Protein AF-A0A966RIJ2-F1 (afdb_monomer_lite)

pLDDT: mean 83.02, std 17.18, range [40.94, 97.5]

Foldseek 3Di:
DDWQKWFFFADPDPPTDGPDIDTAPFDWDWDDDDDQWTWIAGPVGDIGITGNVSVVVNVVVVVD

Structure (mmCIF, N/CA/C/O backbone):
data_AF-A0A966RIJ2-F1
#
_entry.id   AF-A0A966RIJ2-F1
#
loop_
_atom_site.group_PDB
_atom_site.id
_atom_site.type_symbol
_atom_site.label_atom_id
_atom_site.label_alt_id
_atom_site.label_comp_id
_atom_site.label_asym_id
_atom_site.label_entity_id
_atom_site.label_seq_id
_atom_site.pdbx_PDB_ins_code
_atom_site.Cartn_x
_atom_site.Cartn_y
_atom_site.Cartn_z
_atom_site.occupancy
_atom_site.B_iso_or_equiv
_atom_site.auth_seq_id
_atom_site.auth_comp_id
_atom_site.auth_asym_id
_atom_site.auth_atom_id
_atom_site.pdbx_PDB_model_num
ATOM 1 N N . MET A 1 1 ? -4.972 -6.965 23.333 1.00 40.94 1 MET A N 1
ATOM 2 C CA . MET A 1 1 ? -5.500 -7.004 21.955 1.00 40.94 1 MET A CA 1
ATOM 3 C C . MET A 1 1 ? -4.507 -6.244 21.097 1.00 40.94 1 MET A C 1
ATOM 5 O O . MET A 1 1 ? -4.284 -5.080 21.389 1.00 40.94 1 MET A O 1
ATOM 9 N N . PHE A 1 2 ? -3.830 -6.898 20.155 1.00 45.38 2 PHE A N 1
ATOM 10 C CA . PHE A 1 2 ? -2.910 -6.217 19.238 1.00 45.38 2 PHE A CA 1
ATOM 11 C C . PHE A 1 2 ? -3.668 -5.941 17.940 1.00 45.38 2 PHE A C 1
ATOM 13 O O . PHE A 1 2 ? -4.166 -6.882 17.328 1.00 45.38 2 PHE A O 1
ATOM 20 N N . SER A 1 3 ? -3.808 -4.671 17.559 1.00 56.12 3 SER A N 1
ATOM 21 C CA . SER A 1 3 ? -4.330 -4.293 16.247 1.00 56.12 3 SER A CA 1
ATOM 22 C C . SER A 1 3 ? -3.231 -4.496 15.212 1.00 56.12 3 SER A C 1
ATOM 24 O O . SER A 1 3 ? -2.109 -4.011 15.378 1.00 56.12 3 SER A O 1
ATOM 26 N N . LYS A 1 4 ? -3.539 -5.239 14.149 1.00 74.38 4 LYS A N 1
ATOM 27 C CA . LYS A 1 4 ? -2.622 -5.391 13.023 1.00 74.38 4 LYS A CA 1
ATOM 28 C C . LYS A 1 4 ? -2.521 -4.050 12.306 1.00 74.38 4 LYS A C 1
ATOM 30 O O . LYS A 1 4 ? -3.543 -3.428 12.005 1.00 74.38 4 LYS A O 1
ATOM 35 N N . GLN A 1 5 ? -1.293 -3.604 12.096 1.00 84.06 5 GLN A N 1
ATOM 36 C CA . GLN A 1 5 ? -0.976 -2.316 11.502 1.00 84.06 5 GLN A CA 1
ATOM 37 C C . GLN A 1 5 ? -0.012 -2.521 10.344 1.00 84.06 5 GLN A C 1
ATOM 39 O O . GLN A 1 5 ? 0.811 -3.435 10.388 1.00 84.06 5 GLN A O 1
ATOM 44 N N . ILE A 1 6 ? -0.179 -1.715 9.301 1.00 89.44 6 ILE A N 1
ATOM 45 C CA . ILE A 1 6 ? 0.644 -1.763 8.092 1.00 89.44 6 ILE A CA 1
ATOM 46 C 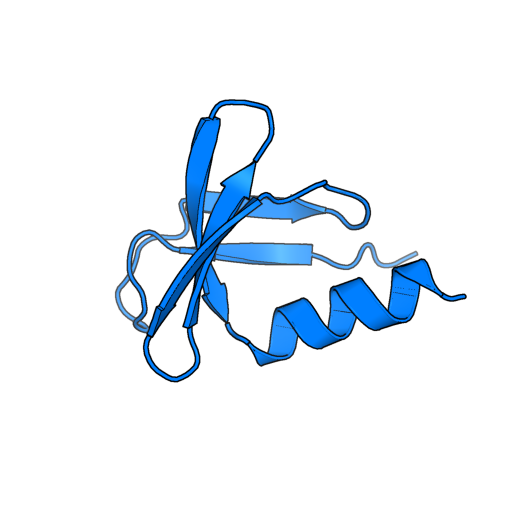C . ILE A 1 6 ? 1.093 -0.357 7.780 1.00 89.44 6 ILE A C 1
ATOM 48 O O . ILE A 1 6 ? 0.263 0.538 7.621 1.00 89.44 6 ILE A O 1
ATOM 52 N N . ASP A 1 7 ? 2.397 -0.188 7.683 1.00 93.00 7 ASP A N 1
ATOM 53 C CA . ASP A 1 7 ? 3.007 1.095 7.402 1.00 93.00 7 ASP A CA 1
ATOM 54 C C . ASP A 1 7 ? 2.992 1.373 5.901 1.00 93.00 7 ASP A C 1
ATOM 56 O O . ASP A 1 7 ? 3.317 0.514 5.079 1.00 93.00 7 ASP A O 1
ATOM 60 N N . VAL A 1 8 ? 2.583 2.587 5.544 1.00 94.88 8 VAL A N 1
ATOM 61 C CA . VAL A 1 8 ? 2.502 3.060 4.165 1.00 94.88 8 VAL A CA 1
ATOM 62 C C . VAL A 1 8 ? 3.594 4.087 3.930 1.00 94.88 8 VAL A C 1
ATOM 64 O O . VAL A 1 8 ? 3.679 5.096 4.629 1.00 94.88 8 VAL A O 1
ATOM 67 N N . TRP A 1 9 ? 4.411 3.834 2.918 1.00 97.31 9 TRP A N 1
ATOM 68 C CA . TRP A 1 9 ? 5.650 4.548 2.644 1.00 97.31 9 TRP A CA 1
ATOM 69 C C . TRP A 1 9 ? 5.518 5.441 1.410 1.00 97.31 9 TR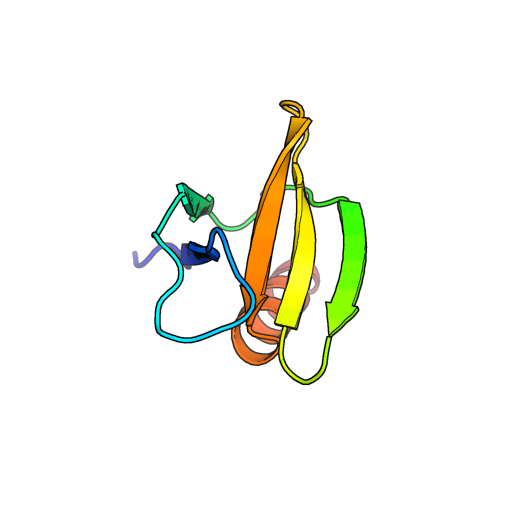P A C 1
ATOM 71 O O . TRP A 1 9 ? 4.726 5.163 0.505 1.00 97.31 9 TRP A O 1
ATOM 81 N N . SER A 1 10 ? 6.298 6.517 1.346 1.00 97.50 10 SER A N 1
ATOM 82 C CA . SER A 1 10 ? 6.297 7.425 0.192 1.00 97.50 10 SER A CA 1
ATOM 83 C C . SER A 1 10 ? 6.906 6.800 -1.065 1.00 97.50 10 SER A C 1
ATOM 85 O O . SER A 1 10 ? 6.490 7.123 -2.179 1.00 97.50 10 SER A O 1
ATOM 87 N N . GLU A 1 11 ? 7.829 5.854 -0.893 1.00 96.94 11 GLU A N 1
ATOM 88 C CA . GLU A 1 11 ? 8.571 5.196 -1.966 1.00 96.94 11 GLU A CA 1
ATOM 89 C C . GLU A 1 11 ? 8.640 3.674 -1.758 1.00 96.94 11 GLU A C 1
ATOM 91 O O . GLU A 1 11 ? 8.605 3.206 -0.618 1.00 96.94 11 GLU A O 1
ATOM 96 N N . PRO A 1 12 ? 8.788 2.879 -2.836 1.00 95.56 12 PRO A N 1
ATOM 97 C CA . PRO A 1 12 ? 8.922 1.425 -2.765 1.00 95.56 12 PRO A CA 1
ATOM 98 C C . PRO A 1 12 ? 10.356 1.004 -2.405 1.00 95.56 12 PRO A C 1
ATOM 100 O O . PRO A 1 12 ? 11.00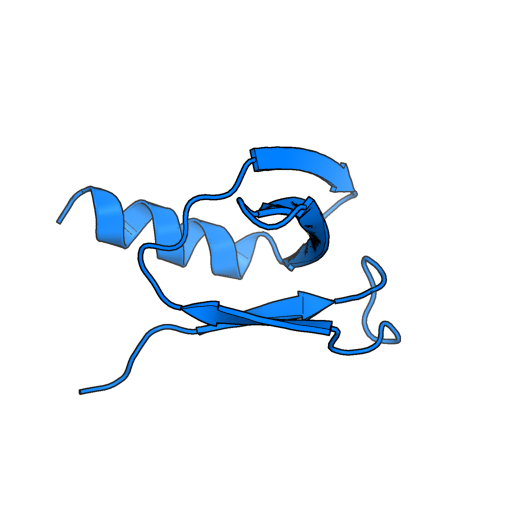0 0.229 -3.112 1.00 95.56 12 PRO A O 1
ATOM 103 N N . ASN A 1 13 ? 10.908 1.560 -1.329 1.00 92.12 13 ASN A N 1
ATOM 104 C CA . ASN A 1 13 ? 12.262 1.265 -0.873 1.00 92.12 13 ASN A CA 1
ATOM 105 C C . ASN A 1 13 ? 12.401 1.511 0.642 1.00 92.12 13 ASN A C 1
ATOM 107 O O . ASN A 1 13 ? 11.472 1.951 1.311 1.00 92.12 13 ASN A O 1
ATOM 111 N N . THR A 1 14 ? 13.573 1.210 1.202 1.00 84.88 14 THR A N 1
ATOM 112 C CA . THR A 1 14 ? 13.835 1.363 2.646 1.00 84.88 14 THR A CA 1
ATOM 113 C C . THR A 1 14 ? 14.232 2.782 3.069 1.00 84.88 14 THR A C 1
ATOM 115 O O . THR A 1 14 ? 14.590 2.981 4.224 1.00 84.88 14 THR A O 1
ATOM 118 N N . GLN A 1 15 ? 14.255 3.733 2.138 1.00 93.50 15 GLN A N 1
ATOM 119 C CA . GLN A 1 15 ? 14.5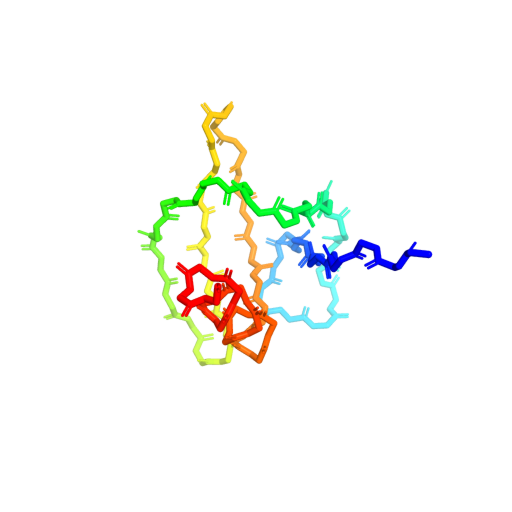68 5.150 2.357 1.00 93.50 15 GLN A CA 1
ATOM 120 C C . GLN A 1 15 ? 13.320 6.043 2.273 1.00 93.50 15 GLN A C 1
ATOM 122 O O . GLN A 1 15 ? 13.406 7.226 2.591 1.00 93.50 15 GLN A O 1
ATOM 127 N N . GLY A 1 16 ? 12.175 5.490 1.857 1.00 92.62 16 GLY A N 1
ATOM 128 C CA . GLY A 1 16 ? 10.903 6.195 1.842 1.00 92.62 16 GLY A CA 1
ATOM 129 C C . GLY A 1 16 ? 10.507 6.667 3.239 1.00 92.62 16 GLY A C 1
ATOM 130 O O . GLY A 1 16 ? 10.823 6.042 4.252 1.00 92.62 16 GLY A O 1
ATOM 131 N N . GLU A 1 17 ? 9.781 7.773 3.291 1.00 96.88 17 GLU A N 1
ATOM 132 C CA . GLU A 1 17 ? 9.220 8.299 4.529 1.00 96.88 17 GLU A CA 1
ATOM 133 C C . GLU A 1 17 ? 7.936 7.544 4.879 1.00 96.88 17 GLU A C 1
ATOM 135 O O . GLU A 1 17 ? 7.145 7.199 3.996 1.00 96.88 17 GLU A O 1
ATOM 140 N N . LEU A 1 18 ? 7.704 7.312 6.172 1.00 95.81 18 LEU A N 1
ATOM 141 C CA . LEU A 1 18 ? 6.427 6.796 6.656 1.00 95.81 18 LEU A CA 1
ATOM 142 C C . LEU A 1 18 ? 5.354 7.880 6.488 1.00 95.81 18 LEU A C 1
ATOM 144 O O . LEU A 1 18 ? 5.417 8.920 7.140 1.00 95.81 18 LEU A O 1
ATOM 148 N N . LEU A 1 19 ? 4.357 7.629 5.640 1.00 96.06 19 LEU A N 1
ATOM 149 C CA . LEU A 1 19 ? 3.260 8.563 5.388 1.00 96.06 19 LEU A CA 1
ATOM 150 C C . LEU A 1 19 ? 2.138 8.401 6.414 1.00 96.06 19 LEU A C 1
ATOM 152 O O . LEU A 1 19 ? 1.657 9.378 6.985 1.00 96.06 19 LEU A O 1
ATOM 156 N N . PHE A 1 20 ? 1.684 7.164 6.609 1.00 94.56 20 PHE A N 1
ATOM 157 C CA . PHE A 1 20 ? 0.616 6.814 7.541 1.00 94.56 20 PHE A CA 1
ATOM 158 C C . PHE A 1 20 ? 0.598 5.308 7.798 1.00 94.56 20 PHE A C 1
ATOM 160 O O . PHE A 1 20 ? 1.191 4.528 7.057 1.00 94.56 20 PHE A O 1
ATOM 167 N N . THR A 1 21 ? -0.141 4.902 8.825 1.00 92.31 21 THR A N 1
ATOM 168 C CA . THR A 1 21 ? -0.335 3.495 9.172 1.00 92.31 21 THR A CA 1
ATOM 169 C C . THR A 1 21 ? -1.791 3.111 8.942 1.00 92.31 21 THR A C 1
ATOM 171 O O . THR A 1 21 ? -2.719 3.800 9.371 1.00 92.31 21 THR A O 1
ATOM 174 N N . LEU A 1 22 ? -2.007 1.998 8.250 1.00 88.50 22 LEU A N 1
ATOM 175 C CA . LEU A 1 22 ? -3.318 1.390 8.086 1.00 88.50 22 LEU A CA 1
ATOM 176 C C . LEU A 1 22 ? -3.657 0.538 9.296 1.00 88.50 22 LEU A C 1
ATOM 178 O O . LEU A 1 22 ? -2.849 -0.269 9.753 1.00 88.50 22 LEU A O 1
ATOM 182 N N . HIS A 1 23 ? -4.904 0.642 9.737 1.00 84.94 23 HIS A N 1
ATOM 183 C CA . HIS A 1 23 ? -5.499 -0.333 10.634 1.00 84.94 23 HIS A CA 1
ATOM 184 C C . HIS A 1 23 ? -6.233 -1.407 9.834 1.00 84.94 23 HIS A C 1
ATOM 186 O O . HIS A 1 23 ? -6.763 -1.158 8.744 1.00 84.94 23 HIS A O 1
ATOM 192 N N . GLU A 1 24 ? -6.287 -2.603 10.407 1.00 76.75 24 GLU A N 1
ATOM 193 C CA . GLU A 1 24 ? -7.119 -3.696 9.918 1.00 76.75 24 GLU A CA 1
ATOM 194 C C . GLU A 1 24 ? -8.547 -3.236 9.566 1.00 76.75 24 GLU A C 1
ATOM 196 O O . GLU A 1 24 ? -9.151 -2.421 10.261 1.00 76.75 24 GLU A O 1
ATOM 201 N N . GLY A 1 25 ? -9.080 -3.755 8.457 1.00 77.50 25 GLY A N 1
ATOM 202 C CA . GLY A 1 25 ? -10.408 -3.396 7.951 1.00 77.50 25 GLY A CA 1
ATOM 203 C C . GLY A 1 25 ? -10.446 -2.147 7.063 1.00 77.50 25 GLY A C 1
ATOM 204 O O . GLY A 1 25 ? -11.482 -1.876 6.452 1.00 77.50 25 GLY A O 1
ATOM 205 N N . THR A 1 26 ? -9.336 -1.412 6.920 1.00 85.69 26 THR A N 1
ATOM 206 C CA . THR A 1 26 ? -9.266 -0.290 5.972 1.00 85.69 26 THR A CA 1
ATOM 207 C C . THR A 1 26 ? -9.371 -0.799 4.535 1.00 85.69 26 THR A C 1
ATOM 209 O O . THR A 1 26 ? -8.583 -1.637 4.097 1.00 85.69 26 THR A O 1
ATOM 212 N N . LYS A 1 27 ? -10.349 -0.284 3.781 1.00 85.12 27 LYS A N 1
ATOM 213 C CA . LYS A 1 27 ? -10.480 -0.584 2.351 1.00 85.12 27 LYS A CA 1
ATOM 214 C C . LYS A 1 27 ? -9.400 0.150 1.563 1.00 85.12 27 LYS A C 1
ATOM 216 O O . LYS A 1 27 ? -9.199 1.348 1.757 1.00 85.12 27 LYS A O 1
ATOM 221 N N . ILE A 1 28 ? -8.770 -0.577 0.648 1.00 90.88 28 ILE A N 1
ATOM 222 C CA . ILE A 1 28 ? -7.722 -0.074 -0.237 1.00 90.88 28 ILE A CA 1
ATOM 223 C C . ILE A 1 28 ? -8.108 -0.327 -1.696 1.00 90.88 28 ILE A C 1
ATOM 225 O O . ILE A 1 28 ? -8.735 -1.338 -2.021 1.00 90.88 28 ILE A O 1
ATOM 229 N N . GLU A 1 29 ? -7.713 0.588 -2.566 1.00 92.00 29 GLU A N 1
ATOM 230 C CA . GLU A 1 29 ? -7.664 0.422 -4.012 1.00 92.00 29 GLU A CA 1
ATOM 231 C C . GLU A 1 29 ? -6.221 0.115 -4.416 1.00 92.00 29 GLU A C 1
ATOM 233 O O . GLU A 1 29 ? -5.278 0.700 -3.882 1.00 92.00 29 GLU A O 1
ATOM 238 N N . TRP A 1 30 ? -6.056 -0.815 -5.350 1.00 92.12 30 TRP A N 1
ATOM 239 C CA . TRP A 1 30 ? -4.760 -1.207 -5.887 1.00 92.12 30 TRP A CA 1
ATOM 240 C C . TRP A 1 30 ? -4.432 -0.371 -7.115 1.00 92.12 30 TRP A C 1
ATOM 242 O O . TRP A 1 30 ? -5.219 -0.351 -8.059 1.00 92.12 30 TRP A O 1
ATOM 252 N N . LEU A 1 31 ? -3.281 0.301 -7.093 1.00 95.38 31 LEU A N 1
ATOM 253 C CA . LEU A 1 31 ? -2.862 1.191 -8.172 1.00 95.38 31 LEU A CA 1
ATOM 254 C C . LEU A 1 31 ? -1.711 0.617 -8.998 1.00 95.38 31 LEU A C 1
ATOM 256 O O . LEU A 1 31 ? -1.752 0.714 -10.219 1.00 95.38 31 LEU A O 1
ATOM 260 N N . ASP A 1 32 ? -0.691 0.052 -8.346 1.00 95.75 32 ASP A N 1
ATOM 261 C CA . ASP A 1 32 ? 0.510 -0.443 -9.029 1.00 95.75 32 ASP A CA 1
ATOM 262 C C . ASP A 1 32 ? 1.254 -1.498 -8.196 1.00 95.75 32 ASP A C 1
ATOM 264 O O . ASP A 1 32 ? 1.043 -1.610 -6.984 1.00 95.75 32 ASP A O 1
ATOM 268 N N . THR A 1 33 ? 2.160 -2.235 -8.835 1.00 94.25 33 THR A N 1
ATOM 269 C CA . THR A 1 33 ? 3.048 -3.211 -8.198 1.00 94.25 33 THR A CA 1
ATOM 270 C C . THR A 1 33 ? 4.463 -3.070 -8.751 1.00 94.25 33 THR A C 1
ATOM 272 O O . THR A 1 33 ? 4.687 -3.169 -9.955 1.00 94.25 33 THR A O 1
ATOM 275 N N . LEU A 1 34 ? 5.433 -2.915 -7.850 1.00 94.62 34 LEU A N 1
ATOM 276 C CA . LEU A 1 34 ? 6.855 -2.863 -8.165 1.00 94.62 34 LEU A CA 1
ATOM 277 C C .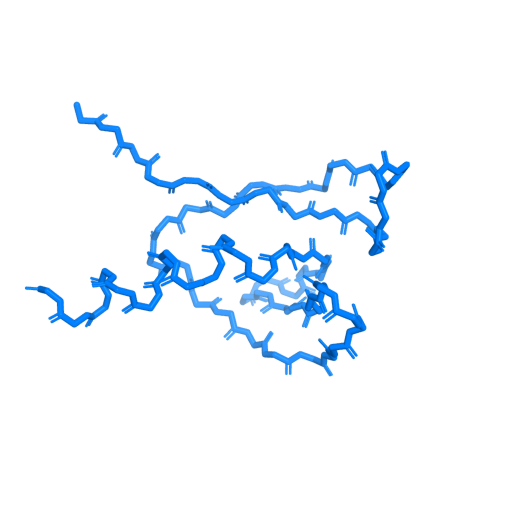 LEU A 1 34 ? 7.613 -3.822 -7.247 1.00 94.62 34 LEU A C 1
ATOM 279 O O . LEU A 1 34 ? 7.766 -3.558 -6.058 1.00 94.62 34 LEU A O 1
ATOM 283 N N . GLU A 1 35 ? 8.099 -4.931 -7.803 1.00 92.56 35 GLU A N 1
ATOM 284 C CA . GLU A 1 35 ? 8.787 -5.988 -7.050 1.00 92.56 35 GLU A CA 1
ATOM 285 C C . GLU A 1 35 ? 7.976 -6.459 -5.822 1.00 92.56 35 GLU A C 1
ATOM 287 O O . GLU A 1 35 ? 6.895 -7.038 -5.950 1.00 92.56 35 GLU A O 1
ATOM 292 N N . GLU A 1 36 ? 8.493 -6.221 -4.616 1.00 92.06 36 GLU A N 1
ATOM 293 C CA . GLU A 1 36 ? 7.849 -6.562 -3.350 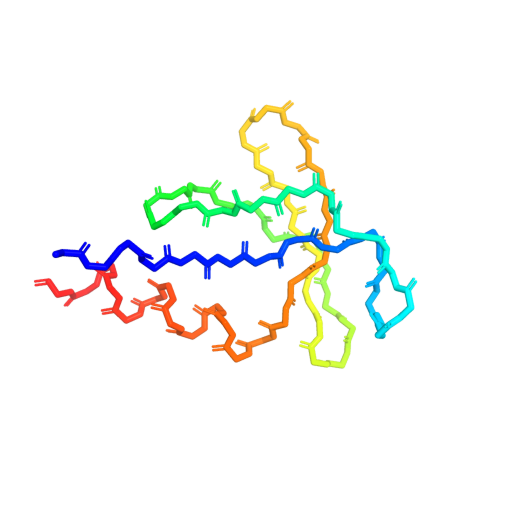1.00 92.06 36 GLU A CA 1
ATOM 294 C C . GLU A 1 36 ? 6.887 -5.481 -2.843 1.00 92.06 36 GLU A C 1
ATOM 296 O O . GLU A 1 36 ? 6.345 -5.624 -1.749 1.00 92.06 36 GLU A O 1
ATOM 301 N N . TRP A 1 37 ? 6.663 -4.412 -3.598 1.00 94.56 37 TRP A N 1
ATOM 302 C CA . TRP A 1 37 ? 5.875 -3.263 -3.177 1.00 94.56 37 TRP A CA 1
ATOM 303 C C . TRP A 1 37 ? 4.611 -3.109 -3.992 1.00 94.56 37 TRP A C 1
ATOM 305 O O . TRP A 1 37 ? 4.575 -3.385 -5.189 1.00 94.56 37 TRP A O 1
ATOM 315 N N . ASN A 1 38 ? 3.577 -2.591 -3.344 1.00 94.31 38 ASN A N 1
ATOM 316 C CA . ASN A 1 38 ? 2.330 -2.261 -4.006 1.00 94.31 38 ASN A CA 1
ATOM 317 C C . ASN A 1 38 ? 1.920 -0.853 -3.661 1.00 94.31 38 ASN A C 1
ATOM 319 O O . ASN A 1 38 ? 1.894 -0.480 -2.487 1.00 94.31 38 ASN A O 1
ATOM 323 N N . LYS A 1 39 ? 1.572 -0.095 -4.691 1.00 96.06 39 LYS A N 1
ATOM 324 C CA . LYS A 1 39 ? 0.990 1.218 -4.528 1.00 96.06 39 LYS A CA 1
ATOM 325 C C . LYS A 1 39 ? -0.507 1.071 -4.324 1.00 96.06 39 LYS A C 1
ATOM 327 O O . LYS A 1 39 ? -1.192 0.396 -5.097 1.00 96.06 39 LYS A O 1
ATOM 332 N N . ILE A 1 40 ? -1.011 1.733 -3.296 1.00 95.25 40 ILE A N 1
ATOM 333 C CA . ILE A 1 40 ? -2.422 1.719 -2.933 1.00 95.25 40 ILE A CA 1
ATOM 334 C C . ILE A 1 40 ? -2.980 3.131 -2.824 1.00 95.25 40 ILE A C 1
ATOM 336 O O . ILE A 1 40 ? -2.232 4.094 -2.655 1.00 95.25 40 ILE A O 1
ATOM 340 N N . ARG A 1 41 ? -4.307 3.227 -2.854 1.00 95.38 41 ARG A N 1
ATOM 341 C CA . ARG A 1 41 ? -5.069 4.412 -2.458 1.00 95.38 41 ARG A CA 1
ATOM 342 C C . ARG A 1 41 ? -6.128 4.033 -1.432 1.00 95.38 41 ARG A C 1
ATOM 344 O O . ARG A 1 41 ? -6.718 2.959 -1.525 1.00 95.38 41 ARG A O 1
ATOM 351 N N . ILE A 1 42 ? -6.398 4.902 -0.464 1.00 93.50 42 ILE A N 1
ATOM 352 C CA . ILE A 1 42 ? -7.507 4.723 0.489 1.00 93.50 42 ILE A CA 1
ATOM 353 C C . ILE A 1 42 ? -8.642 5.719 0.231 1.00 93.50 42 ILE A C 1
ATOM 355 O O . ILE A 1 42 ? -8.515 6.640 -0.571 1.00 93.50 42 ILE A O 1
ATOM 359 N N . ALA A 1 43 ? -9.769 5.549 0.925 1.00 92.12 43 ALA A N 1
ATOM 360 C CA . ALA A 1 43 ? -11.008 6.289 0.658 1.00 92.12 43 ALA A CA 1
ATOM 361 C C . ALA A 1 43 ? -10.893 7.826 0.748 1.00 92.12 43 ALA A C 1
ATOM 363 O O . ALA A 1 43 ? -11.677 8.524 0.112 1.00 92.12 43 ALA A O 1
ATOM 364 N N . ASN A 1 44 ? -9.938 8.360 1.517 1.00 92.81 44 ASN A N 1
ATOM 365 C CA . ASN A 1 44 ? -9.696 9.807 1.606 1.00 92.81 44 ASN A CA 1
ATOM 366 C C . ASN A 1 44 ? -8.820 10.355 0.455 1.00 92.81 44 ASN A C 1
ATOM 368 O O . ASN A 1 44 ? -8.526 11.546 0.438 1.00 92.81 44 ASN A O 1
ATOM 372 N N . GLY A 1 45 ? -8.384 9.499 -0.475 1.00 95.88 45 GLY A N 1
ATOM 373 C CA . GLY A 1 45 ? -7.511 9.845 -1.596 1.00 95.88 45 GLY A CA 1
ATOM 374 C C . GLY A 1 45 ? -6.009 9.729 -1.318 1.00 95.88 45 GLY A C 1
ATOM 375 O O . GLY A 1 45 ? -5.232 9.881 -2.256 1.00 95.88 45 GLY A O 1
ATOM 376 N N . SER A 1 46 ? -5.578 9.441 -0.084 1.00 96.69 46 SER A N 1
ATOM 377 C CA . SER A 1 46 ? -4.159 9.242 0.238 1.00 96.69 46 SER A CA 1
ATOM 378 C C . SER A 1 46 ? -3.593 8.013 -0.472 1.00 96.69 46 SER A C 1
ATOM 380 O O . SER A 1 46 ? -4.243 6.966 -0.534 1.00 96.69 46 SER A O 1
ATOM 382 N N . GLU A 1 47 ? -2.361 8.144 -0.963 1.00 97.50 47 GLU A N 1
ATOM 383 C CA . GLU A 1 47 ? -1.626 7.101 -1.675 1.00 97.50 47 GLU A CA 1
ATOM 384 C C . GLU A 1 47 ? -0.284 6.807 -1.017 1.00 97.50 47 GLU A C 1
ATOM 386 O O . GLU A 1 47 ? 0.313 7.681 -0.393 1.00 97.50 47 GLU A O 1
ATOM 391 N N . GLY A 1 48 ? 0.213 5.592 -1.232 1.00 96.75 48 GLY A N 1
ATOM 392 C CA . GLY A 1 48 ? 1.578 5.219 -0.887 1.00 96.75 48 GLY A CA 1
ATOM 393 C C . GLY A 1 48 ? 1.852 3.740 -1.120 1.00 96.75 48 GLY A C 1
ATOM 394 O O . GLY A 1 48 ? 1.017 3.021 -1.675 1.00 96.75 48 GLY A O 1
ATOM 395 N N . TRP A 1 49 ? 3.040 3.306 -0.719 1.00 96.69 49 TRP A N 1
ATOM 396 C CA . TRP A 1 49 ? 3.583 1.981 -0.984 1.00 96.69 49 TRP A CA 1
ATOM 397 C C . TRP A 1 49 ? 3.570 1.105 0.262 1.00 96.69 49 TRP A C 1
ATOM 399 O O . TRP A 1 49 ? 3.948 1.538 1.345 1.00 96.69 49 TRP A O 1
ATOM 409 N N . ILE A 1 50 ? 3.169 -0.151 0.096 1.00 93.88 50 ILE A N 1
ATOM 410 C CA . ILE A 1 50 ? 3.161 -1.166 1.155 1.00 93.88 50 ILE A CA 1
ATOM 411 C C . ILE A 1 50 ? 3.879 -2.424 0.692 1.00 93.88 50 ILE A C 1
ATOM 413 O O . ILE A 1 50 ? 3.822 -2.782 -0.490 1.00 93.88 50 ILE A O 1
ATOM 417 N N . LYS A 1 51 ? 4.531 -3.128 1.619 1.00 90.44 51 LYS A N 1
ATOM 418 C CA . LYS A 1 51 ? 5.257 -4.358 1.293 1.00 90.44 51 LYS A CA 1
ATOM 419 C C . LYS A 1 51 ? 4.298 -5.545 1.151 1.00 90.44 51 LYS A C 1
ATOM 421 O O . LYS A 1 51 ? 3.382 -5.738 1.949 1.00 90.44 51 LYS A O 1
ATOM 426 N N . ASN A 1 52 ? 4.530 -6.393 0.152 1.00 78.56 52 ASN A N 1
ATOM 427 C CA . ASN A 1 52 ? 3.696 -7.543 -0.223 1.00 78.56 52 ASN A CA 1
ATOM 428 C C . ASN A 1 52 ? 3.389 -8.485 0.957 1.00 78.56 52 ASN A C 1
ATOM 430 O O . ASN A 1 52 ? 2.269 -8.985 1.091 1.00 78.56 52 ASN A O 1
ATOM 434 N N . ALA A 1 53 ? 4.371 -8.712 1.835 1.00 68.44 53 ALA A N 1
ATOM 435 C CA . ALA A 1 53 ? 4.223 -9.576 3.007 1.00 68.44 53 ALA A CA 1
ATOM 436 C C . ALA A 1 53 ? 3.148 -9.073 3.988 1.00 68.44 53 ALA A C 1
ATOM 438 O O . ALA A 1 53 ? 2.427 -9.871 4.590 1.00 68.44 53 ALA A O 1
ATOM 439 N N . GLU A 1 54 ? 2.988 -7.756 4.106 1.00 68.50 54 GLU A N 1
ATOM 440 C CA . GLU A 1 54 ? 2.051 -7.135 5.042 1.00 68.50 54 GLU A CA 1
ATOM 441 C C . GLU A 1 54 ? 0.602 -7.263 4.547 1.00 68.50 54 GLU A C 1
ATOM 443 O O . GLU A 1 54 ? -0.314 -7.524 5.330 1.00 68.50 54 GLU A O 1
ATOM 448 N N . LEU A 1 55 ? 0.396 -7.215 3.228 1.00 62.53 55 LEU A N 1
ATOM 449 C CA . LEU A 1 55 ? -0.910 -7.385 2.584 1.00 62.53 55 LEU A CA 1
ATOM 450 C C . LEU A 1 55 ? -1.477 -8.794 2.675 1.00 62.53 55 LEU A C 1
ATOM 452 O O . LEU A 1 55 ? -2.688 -8.960 2.845 1.00 62.53 55 LEU A O 1
ATOM 456 N N . ARG A 1 56 ? -0.625 -9.822 2.578 1.00 59.47 56 ARG A N 1
ATOM 457 C CA . ARG A 1 56 ? -1.056 -11.214 2.800 1.00 59.47 56 ARG A CA 1
ATOM 458 C C . ARG A 1 56 ? -1.727 -11.351 4.165 1.00 59.47 56 ARG A C 1
ATOM 460 O O . ARG A 1 56 ? -2.743 -12.023 4.307 1.00 59.47 56 ARG A O 1
ATOM 467 N N . SER A 1 57 ? -1.208 -10.595 5.121 1.00 57.75 57 SER A N 1
ATOM 468 C CA . SER A 1 57 ? -1.718 -10.505 6.470 1.00 57.75 57 SER A CA 1
ATOM 469 C C . SER A 1 57 ? -3.104 -9.819 6.559 1.00 57.75 57 SER A C 1
ATOM 471 O O . SER A 1 57 ? -3.868 -10.180 7.453 1.00 57.75 57 SER A O 1
ATOM 473 N N . LEU A 1 58 ? -3.463 -8.892 5.656 1.00 58.22 58 LEU A N 1
ATOM 474 C CA . LEU A 1 58 ? -4.819 -8.314 5.586 1.00 58.22 58 LEU A CA 1
ATOM 475 C C . LEU A 1 58 ? -5.827 -9.291 4.984 1.00 58.22 58 LEU A C 1
ATOM 477 O O . LEU A 1 58 ? -6.942 -9.407 5.488 1.00 58.22 58 LEU A O 1
ATOM 481 N N . LYS A 1 59 ? -5.448 -9.999 3.910 1.00 54.56 59 LYS A N 1
ATOM 482 C CA . LYS A 1 59 ? -6.357 -10.950 3.252 1.00 54.56 59 LYS A CA 1
ATOM 483 C C . LYS A 1 59 ? -6.764 -12.085 4.185 1.00 54.56 59 LYS A C 1
ATOM 485 O O . LYS A 1 59 ? -7.927 -12.461 4.181 1.00 54.56 59 LYS A O 1
ATOM 490 N N . GLU A 1 60 ? -5.853 -12.597 5.007 1.00 52.38 60 GLU A N 1
ATOM 491 C CA . GLU A 1 60 ? -6.155 -13.698 5.933 1.00 52.38 60 GLU A CA 1
ATOM 492 C C . GLU A 1 60 ? -7.182 -13.333 7.017 1.00 52.38 60 GLU A C 1
ATOM 494 O O . GLU A 1 60 ? -7.892 -14.213 7.497 1.00 52.38 60 GLU A O 1
ATOM 499 N N . ASN A 1 61 ? -7.323 -12.050 7.358 1.00 50.34 61 ASN A N 1
ATOM 500 C CA . ASN A 1 61 ? -8.286 -11.600 8.363 1.00 50.34 61 ASN A CA 1
ATOM 501 C C . ASN A 1 61 ? -9.686 -11.295 7.794 1.00 50.34 61 ASN A C 1
ATOM 503 O O . ASN A 1 61 ? -10.642 -11.207 8.552 1.00 50.34 61 ASN A O 1
ATOM 507 N N . LEU A 1 62 ? -9.833 -11.164 6.471 1.00 50.34 62 LEU A N 1
ATOM 508 C CA . LEU A 1 62 ? -11.130 -10.956 5.803 1.00 50.34 62 LEU A CA 1
ATOM 509 C C . LEU A 1 62 ? -11.928 -12.256 5.592 1.00 50.34 62 LEU A C 1
ATOM 511 O O . LEU A 1 62 ? -13.099 -12.195 5.223 1.00 50.34 62 LEU A O 1
ATOM 515 N N . PHE A 1 63 ? -11.306 -13.417 5.810 1.00 44.69 63 PHE A N 1
ATOM 516 C CA . PHE A 1 63 ? -11.916 -14.741 5.627 1.00 44.69 63 PHE A CA 1
ATOM 517 C C . PHE A 1 63 ? -11.962 -15.575 6.920 1.00 44.69 63 PHE A C 1
ATOM 519 O O . PHE A 1 63 ? -12.146 -16.791 6.855 1.00 44.69 63 PHE A O 1
ATOM 526 N N . LYS A 1 64 ? -11.778 -14.938 8.080 1.00 43.41 64 LYS A N 1
ATOM 527 C CA . LYS A 1 64 ? -11.931 -15.544 9.406 1.00 43.41 64 LYS A CA 1
ATOM 528 C C . LYS A 1 64 ? -13.179 -15.005 10.089 1.00 43.41 64 LYS A C 1
ATOM 530 O O . LYS A 1 64 ? -13.827 -15.811 10.788 1.00 43.41 64 LYS A O 1
#

Sequence (64 aa):
MFSKQIDVWSEPNTQGELLFTLHEGTKIEWLDTLEEWNKIRIANGSEGWIKNAELRSLKENLFK

Secondary structure (DSSP, 8-state):
-PPPEEEEESSSSTTS-EEEEEETT--EEEEEEETTEEEEEETTS-EEEEEHHHHHHHHHHTT-

Radius of gyration: 11.32 Å; chains: 1; bounding box: 26×25×31 Å